Protein AF-A0A7Z9WG13-F1 (afdb_monomer)

pLDDT: mean 84.59, std 17.11, range [40.31, 98.44]

Secondary structure (DSSP, 8-state):
--TTSS-----------HHHHIIIIIS----EEEES-GGG-EEEE-HHHIIIIIHHH-TTGGG-TTSHHHHHHHHHHHHSS-TTTTSSSSS--

Nearest PDB structures (foldseek):
  7t30-assembly1_A  TM=8.009E-01  e=8.908E-02  Acetomicrobium mobile
  8e9h-assembly1_G  TM=7.022E-01  e=6.065E-02  Mycolicibacterium smegmatis MC2 155
  2l6q-assembly1_A  TM=2.398E-01  e=4.731E+00  Lambdavirus lambda

Solvent-accessible surface area (backbone atoms only — not comparable to full-atom values): 5985 Å² total; per-residue (Å²): 133,78,92,72,84,62,87,83,80,89,70,66,66,83,77,81,51,53,44,34,48,41,27,43,72,74,65,63,65,57,27,37,42,78,42,80,60,79,90,69,46,42,78,44,65,42,65,76,47,28,69,68,47,45,78,74,58,57,74,44,47,89,58,36,94,62,50,38,62,54,55,53,50,55,50,46,69,73,68,45,84,71,63,81,72,72,72,71,75,85,80,77,134

Sequence (93 aa):
AEKDKYEKESSFCILCGLCVRYCAEVKKKHAIGFVDRGIRREIAFIPELAATECWKCKECFPLCPTEYLQAAYVLIEALGPSTLEFRSDSRDK

Structure (mmCIF, N/CA/C/O backbone):
data_AF-A0A7Z9WG13-F1
#
_entry.id   AF-A0A7Z9WG13-F1
#
loop_
_atom_site.group_PDB
_atom_site.id
_atom_site.type_symbol
_atom_site.label_atom_id
_atom_site.label_alt_id
_atom_site.label_comp_id
_atom_site.label_asym_id
_atom_site.label_entity_id
_atom_site.label_seq_id
_atom_site.pdbx_PDB_ins_code
_atom_site.Cartn_x
_atom_site.Cartn_y
_atom_site.Cartn_z
_atom_site.occupancy
_atom_site.B_iso_or_equiv
_atom_site.auth_seq_id
_atom_site.auth_comp_id
_atom_site.auth_asym_id
_atom_site.auth_atom_id
_atom_site.pdbx_PDB_model_num
ATOM 1 N N . ALA A 1 1 ? 13.884 -7.146 -36.060 1.00 67.00 1 ALA A N 1
ATOM 2 C CA . ALA A 1 1 ? 13.282 -7.529 -34.769 1.00 67.00 1 ALA A CA 1
ATOM 3 C C . ALA A 1 1 ? 11.960 -6.788 -34.645 1.00 67.00 1 ALA A C 1
ATOM 5 O O . ALA A 1 1 ? 11.977 -5.566 -34.749 1.00 67.00 1 ALA A O 1
ATOM 6 N N . GLU A 1 2 ? 10.837 -7.497 -34.529 1.00 72.56 2 GLU A N 1
ATOM 7 C CA . GLU A 1 2 ? 9.542 -6.860 -34.255 1.00 72.56 2 GLU A CA 1
ATOM 8 C C . GLU A 1 2 ? 9.550 -6.256 -32.849 1.00 72.56 2 GLU A C 1
ATOM 10 O O . GLU A 1 2 ? 10.012 -6.892 -31.901 1.00 72.56 2 GLU A O 1
ATOM 15 N N . LYS A 1 3 ? 9.082 -5.009 -32.737 1.00 68.38 3 LYS A N 1
ATOM 16 C CA . LYS A 1 3 ? 9.144 -4.211 -31.505 1.00 68.38 3 LYS A CA 1
ATOM 17 C C . LYS A 1 3 ? 8.161 -4.666 -30.420 1.00 68.38 3 LYS A C 1
ATOM 19 O O . LYS A 1 3 ? 8.422 -4.389 -29.257 1.00 68.38 3 LYS A O 1
ATOM 24 N N . ASP A 1 4 ? 7.125 -5.421 -30.782 1.00 75.19 4 ASP A N 1
ATOM 25 C CA . ASP A 1 4 ? 5.983 -5.727 -29.905 1.00 75.19 4 ASP A CA 1
ATOM 26 C C . ASP A 1 4 ? 5.801 -7.233 -29.651 1.00 75.19 4 ASP A C 1
ATOM 28 O O . ASP A 1 4 ? 4.706 -7.717 -29.386 1.00 75.19 4 ASP A O 1
ATOM 32 N N . LYS A 1 5 ? 6.891 -8.006 -29.727 1.00 78.38 5 LYS A N 1
ATOM 33 C CA . LYS A 1 5 ? 6.851 -9.459 -29.484 1.00 78.38 5 LYS A CA 1
ATOM 34 C C . LYS A 1 5 ? 6.562 -9.824 -28.015 1.00 78.38 5 LYS A C 1
ATOM 36 O O . LYS A 1 5 ? 6.219 -10.969 -27.732 1.00 78.38 5 LYS A O 1
ATOM 41 N N . TYR A 1 6 ? 6.728 -8.877 -27.090 1.00 76.69 6 TYR A N 1
ATOM 42 C CA . TYR A 1 6 ? 6.513 -9.071 -25.656 1.00 76.69 6 TYR A CA 1
ATOM 43 C C . TYR A 1 6 ? 5.430 -8.129 -25.143 1.00 76.69 6 TYR A C 1
ATOM 45 O O . TYR A 1 6 ? 5.385 -6.959 -25.524 1.00 76.69 6 TYR A O 1
ATOM 53 N N . GLU A 1 7 ? 4.585 -8.649 -24.257 1.00 73.31 7 GLU A N 1
ATOM 54 C CA . GLU A 1 7 ? 3.535 -7.881 -23.600 1.00 73.31 7 GLU A CA 1
ATOM 55 C C . GLU A 1 7 ? 4.163 -6.786 -22.729 1.00 73.31 7 GLU A C 1
ATOM 57 O O . GLU A 1 7 ? 5.089 -7.030 -21.950 1.00 73.31 7 GLU A O 1
ATOM 62 N N . L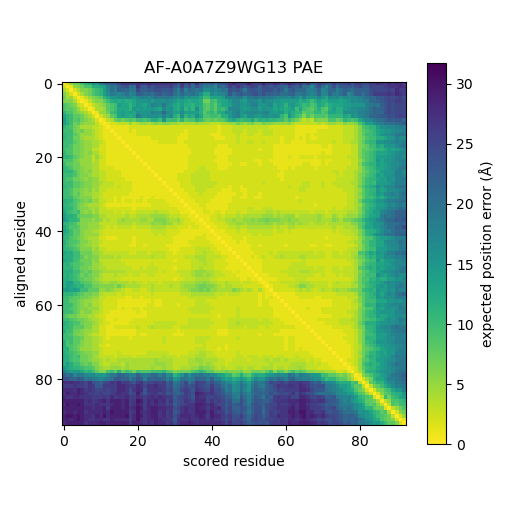YS A 1 8 ? 3.713 -5.545 -22.919 1.00 67.88 8 LYS A N 1
ATOM 63 C CA . LYS A 1 8 ? 4.281 -4.390 -22.231 1.00 67.88 8 LYS A CA 1
ATOM 64 C C . LYS A 1 8 ? 3.599 -4.229 -20.878 1.00 67.88 8 LYS A C 1
ATOM 66 O O . LYS A 1 8 ? 2.528 -3.640 -20.788 1.00 67.88 8 LYS A O 1
ATOM 71 N N . GLU A 1 9 ? 4.233 -4.733 -19.829 1.00 68.81 9 GLU A N 1
ATOM 72 C CA . GLU A 1 9 ? 3.722 -4.601 -18.466 1.00 68.81 9 GLU A CA 1
ATOM 73 C C . GLU A 1 9 ? 4.028 -3.190 -17.934 1.00 68.81 9 GLU A C 1
ATOM 75 O O . GLU A 1 9 ? 5.182 -2.808 -17.734 1.00 68.81 9 GLU A O 1
ATOM 80 N N . SER A 1 10 ? 2.992 -2.364 -17.773 1.00 67.81 10 SER A N 1
ATOM 81 C CA . SER A 1 10 ? 3.113 -0.947 -17.403 1.00 67.81 10 SER A CA 1
ATOM 82 C C . SER A 1 10 ? 2.921 -0.706 -15.903 1.00 67.81 10 SER A C 1
ATOM 84 O O . SER A 1 10 ? 2.225 0.234 -15.514 1.00 67.81 10 SER A O 1
ATOM 86 N N . SER A 1 11 ? 3.498 -1.555 -15.048 1.00 80.75 11 SER A N 1
ATOM 87 C CA . SER A 1 11 ? 3.461 -1.346 -13.597 1.00 80.75 11 SER A CA 1
ATOM 88 C C . SER A 1 11 ? 4.773 -0.726 -13.105 1.00 80.75 11 SER A C 1
ATOM 90 O O . SER A 1 11 ? 5.864 -1.168 -13.456 1.00 80.75 11 SER A O 1
ATOM 92 N N . PHE A 1 12 ? 4.669 0.303 -12.261 1.00 89.88 12 PHE A N 1
ATOM 93 C CA . PHE A 1 12 ? 5.813 0.860 -11.525 1.00 89.88 12 PHE A CA 1
ATOM 94 C C . PHE A 1 12 ? 5.979 0.201 -10.146 1.00 89.88 12 PHE A C 1
ATOM 96 O O . PHE A 1 12 ? 6.764 0.658 -9.312 1.00 89.88 12 PHE A O 1
ATOM 103 N N . CYS A 1 13 ? 5.222 -0.862 -9.859 1.00 94.81 13 CYS A N 1
ATOM 104 C CA . CYS A 1 13 ? 5.341 -1.586 -8.605 1.00 94.81 13 CYS A CA 1
ATOM 105 C C . CYS A 1 13 ? 6.577 -2.486 -8.643 1.00 94.81 13 CYS A C 1
ATOM 107 O O . CYS A 1 13 ? 6.651 -3.419 -9.432 1.00 94.81 13 CYS A O 1
ATOM 109 N N . ILE A 1 14 ? 7.520 -2.271 -7.727 1.00 95.44 14 ILE A N 1
ATOM 110 C CA . ILE A 1 14 ? 8.695 -3.150 -7.579 1.00 95.44 14 ILE A CA 1
ATOM 111 C C . ILE A 1 14 ? 8.446 -4.337 -6.633 1.00 95.44 14 ILE A C 1
ATOM 113 O O . ILE A 1 14 ? 9.387 -4.987 -6.189 1.00 95.44 14 ILE A O 1
ATOM 117 N N . LEU A 1 15 ? 7.186 -4.579 -6.249 1.00 95.94 15 LEU A N 1
ATOM 118 C CA . LEU A 1 15 ? 6.752 -5.707 -5.413 1.00 95.94 15 LEU A CA 1
ATOM 119 C C . LEU A 1 15 ? 7.505 -5.861 -4.073 1.00 95.94 15 LEU A C 1
ATOM 121 O O . LEU A 1 15 ? 7.575 -6.953 -3.514 1.00 95.94 15 LEU A O 1
ATOM 125 N N . CYS A 1 16 ? 8.012 -4.762 -3.501 1.00 97.50 16 CYS A N 1
ATOM 126 C CA . CYS A 1 16 ? 8.762 -4.776 -2.235 1.00 97.50 16 CYS A CA 1
ATOM 127 C C . CYS A 1 16 ? 7.933 -5.221 -1.011 1.00 97.50 16 CYS A C 1
ATOM 129 O O . CYS A 1 16 ? 8.488 -5.573 0.030 1.00 97.50 16 CYS A O 1
ATOM 131 N N . GLY A 1 17 ? 6.599 -5.164 -1.106 1.00 97.25 17 GLY A N 1
ATOM 132 C CA . GLY A 1 17 ? 5.676 -5.634 -0.070 1.00 97.25 17 GLY A CA 1
ATOM 133 C C . GLY A 1 17 ? 5.634 -4.797 1.209 1.00 97.25 17 GLY A C 1
ATOM 134 O O . GLY A 1 17 ? 5.033 -5.237 2.186 1.00 97.25 17 GLY A O 1
ATOM 135 N N . LEU A 1 18 ? 6.241 -3.605 1.236 1.00 98.44 18 LEU A N 1
ATOM 136 C CA . LEU A 1 18 ? 6.208 -2.719 2.408 1.00 98.44 18 LEU A CA 1
ATOM 137 C C . LEU A 1 18 ? 4.775 -2.327 2.791 1.00 98.44 18 LEU A C 1
ATOM 139 O O . LEU A 1 18 ? 4.410 -2.420 3.959 1.00 98.44 18 LEU A O 1
ATOM 143 N N . CYS A 1 19 ? 3.944 -1.976 1.810 1.00 98.06 19 CYS A N 1
ATOM 144 C CA . CYS A 1 19 ? 2.544 -1.622 2.035 1.00 98.06 19 CYS A CA 1
ATOM 145 C C . CYS A 1 19 ? 1.704 -2.794 2.563 1.00 98.06 19 CYS A C 1
ATOM 147 O O . CYS A 1 19 ? 0.968 -2.633 3.535 1.00 98.06 19 CYS A O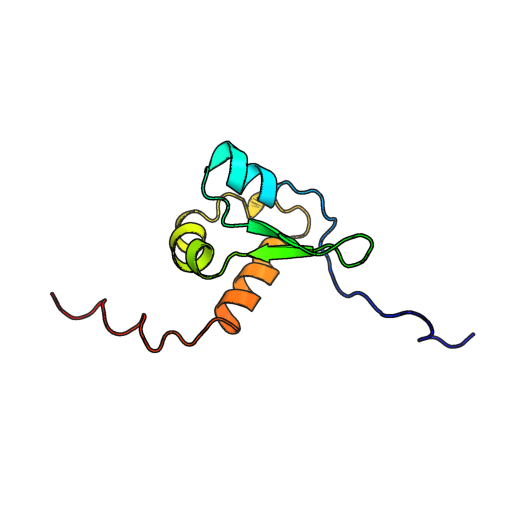 1
ATOM 149 N N . VAL A 1 20 ? 1.874 -3.982 1.972 1.00 98.19 20 VAL A N 1
ATOM 150 C CA . VAL A 1 20 ? 1.182 -5.216 2.372 1.00 98.19 20 VAL A CA 1
ATOM 151 C C . VAL A 1 20 ? 1.561 -5.598 3.803 1.00 98.19 20 VAL A C 1
ATOM 153 O O . VAL A 1 20 ? 0.681 -5.782 4.642 1.00 98.19 20 VAL A O 1
ATOM 156 N N . ARG A 1 21 ? 2.865 -5.645 4.116 1.00 98.44 21 ARG A N 1
ATOM 157 C CA . ARG A 1 21 ? 3.347 -5.959 5.470 1.00 98.44 21 ARG A CA 1
ATOM 158 C C . ARG A 1 21 ? 2.880 -4.937 6.490 1.00 98.44 21 ARG A C 1
ATOM 160 O O . ARG A 1 21 ? 2.366 -5.323 7.528 1.00 98.44 21 ARG A O 1
ATOM 167 N N . TYR A 1 22 ? 2.974 -3.645 6.190 1.00 98.44 22 TYR A N 1
ATOM 168 C CA . TYR A 1 22 ? 2.495 -2.607 7.100 1.00 98.44 22 TYR A CA 1
ATOM 169 C C . TYR A 1 22 ? 0.994 -2.753 7.398 1.00 98.44 22 TYR A C 1
ATOM 171 O O . TYR A 1 22 ? 0.565 -2.685 8.552 1.00 98.44 22 TYR A O 1
ATOM 179 N N . CYS A 1 23 ? 0.185 -2.999 6.364 1.00 98.06 23 CYS A N 1
ATOM 180 C CA . CYS A 1 23 ? -1.257 -3.168 6.515 1.00 98.06 23 CYS A CA 1
ATOM 181 C C . CYS A 1 23 ? -1.621 -4.407 7.355 1.00 98.06 23 CYS A C 1
ATOM 183 O O . CYS A 1 23 ? -2.570 -4.364 8.145 1.00 98.06 23 CYS A O 1
ATOM 185 N N . ALA A 1 24 ? -0.859 -5.493 7.211 1.00 98.06 24 ALA A N 1
ATOM 186 C CA . ALA A 1 24 ? -1.064 -6.744 7.937 1.00 98.06 24 ALA A CA 1
ATOM 187 C C . ALA A 1 24 ? -0.502 -6.712 9.370 1.00 98.06 24 ALA A C 1
ATOM 189 O O . ALA A 1 24 ? -1.189 -7.081 10.314 1.00 98.06 24 ALA A O 1
ATOM 190 N N . GLU A 1 25 ? 0.733 -6.257 9.551 1.00 98.19 25 GLU A N 1
ATOM 191 C CA . GLU A 1 25 ? 1.476 -6.401 10.807 1.00 98.19 25 GLU A CA 1
ATOM 192 C C . GLU A 1 25 ? 1.266 -5.207 11.746 1.00 98.19 25 GLU A C 1
ATOM 194 O O . GLU A 1 25 ? 1.041 -5.391 12.942 1.00 98.19 25 GLU A O 1
ATOM 199 N N . VAL A 1 26 ? 1.293 -3.981 11.208 1.00 97.38 26 VAL A N 1
ATOM 200 C CA . VAL A 1 26 ? 1.168 -2.751 12.008 1.00 97.38 26 VAL A CA 1
ATOM 201 C C . VAL A 1 26 ? -0.297 -2.392 12.208 1.00 97.38 26 VAL A C 1
ATOM 203 O O . VAL A 1 26 ? -0.742 -2.183 13.335 1.00 97.38 26 VAL A O 1
ATOM 206 N N . LYS A 1 27 ? -1.068 -2.330 11.116 1.00 96.56 27 LYS A N 1
ATOM 207 C CA . LYS A 1 27 ? -2.480 -1.924 11.179 1.00 96.56 27 LYS A CA 1
ATOM 208 C C . LYS A 1 27 ? -3.432 -3.070 11.481 1.00 96.56 27 LYS A C 1
ATOM 210 O O . LYS A 1 27 ? -4.518 -2.805 11.990 1.00 96.56 27 LYS A O 1
ATOM 215 N N . LYS A 1 28 ? -3.039 -4.318 11.196 1.00 96.81 28 LYS A N 1
ATOM 216 C CA . LYS A 1 28 ? -3.883 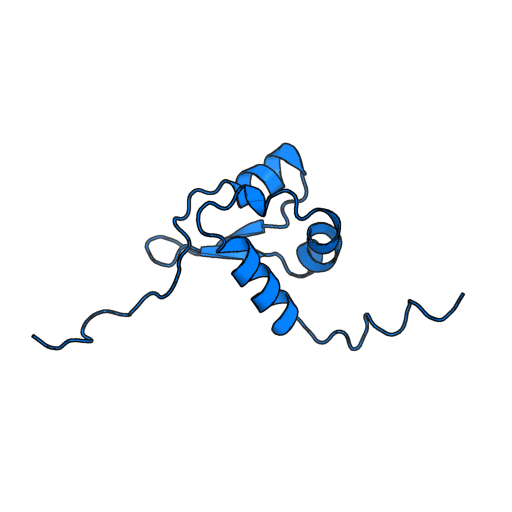-5.515 11.365 1.00 96.81 28 LYS A CA 1
ATOM 217 C C . LYS A 1 28 ? -5.233 -5.394 10.650 1.00 96.81 28 LYS A C 1
ATOM 219 O O . LYS A 1 28 ? -6.249 -5.877 11.139 1.00 96.81 28 LYS A O 1
ATOM 224 N N . LYS A 1 29 ? -5.248 -4.701 9.505 1.00 96.12 29 LYS A N 1
ATOM 225 C CA . LYS A 1 29 ? -6.459 -4.464 8.700 1.00 96.12 29 LYS A CA 1
ATOM 226 C C . LYS A 1 29 ? -6.540 -5.358 7.477 1.00 96.12 29 LYS A C 1
ATOM 228 O O . LYS A 1 29 ? -7.637 -5.623 7.013 1.00 96.12 29 LYS A O 1
ATOM 233 N N . HIS A 1 30 ? -5.395 -5.808 6.959 1.00 96.25 30 HIS A N 1
ATOM 234 C CA . HIS A 1 30 ? -5.326 -6.680 5.781 1.00 96.25 30 HIS A CA 1
ATOM 235 C C . HIS A 1 30 ? -6.073 -6.135 4.546 1.00 96.25 30 HIS A C 1
ATOM 237 O O . HIS A 1 30 ? -6.485 -6.901 3.686 1.00 96.25 30 HIS A O 1
ATOM 243 N N . ALA A 1 31 ? -6.216 -4.810 4.427 1.00 96.62 31 ALA A N 1
ATOM 244 C CA . ALA A 1 31 ? -6.908 -4.165 3.310 1.00 96.62 31 ALA A CA 1
ATOM 245 C C . ALA A 1 31 ? -6.116 -4.212 1.988 1.00 96.62 31 ALA A C 1
ATOM 247 O O . ALA A 1 31 ? -6.682 -3.964 0.927 1.00 96.62 31 ALA A O 1
ATOM 248 N N . ILE A 1 32 ? -4.813 -4.510 2.047 1.00 96.81 32 ILE A N 1
ATOM 249 C CA . ILE A 1 32 ? -3.906 -4.570 0.894 1.00 96.81 32 ILE A CA 1
ATOM 250 C C . ILE A 1 32 ? -3.218 -5.933 0.895 1.00 96.81 32 ILE A C 1
ATOM 252 O O . ILE A 1 32 ? -2.670 -6.352 1.918 1.00 96.81 32 ILE A O 1
ATOM 256 N N . GLY A 1 33 ? -3.202 -6.600 -0.256 1.00 96.81 33 GLY A N 1
ATOM 257 C CA . GLY A 1 33 ? -2.580 -7.908 -0.439 1.00 96.81 33 GLY A CA 1
ATOM 258 C C . GLY A 1 33 ? -1.856 -8.031 -1.774 1.00 96.81 33 GLY A C 1
ATOM 259 O O . GLY A 1 33 ? -1.911 -7.133 -2.610 1.00 96.81 33 GLY A O 1
ATOM 260 N N . PHE A 1 34 ? -1.170 -9.157 -1.961 1.00 96.94 34 PHE A N 1
ATOM 261 C CA . PHE A 1 34 ? -0.691 -9.569 -3.277 1.00 96.94 34 PHE A CA 1
ATOM 262 C C . PHE A 1 34 ? -1.703 -10.511 -3.918 1.00 96.94 34 PHE A C 1
ATOM 264 O O . PHE A 1 34 ? -2.183 -11.432 -3.255 1.00 96.94 34 PHE A O 1
ATOM 271 N N . VAL A 1 35 ? -1.961 -10.309 -5.203 1.00 95.31 35 VAL A N 1
ATOM 272 C CA . VAL A 1 35 ? -2.755 -11.209 -6.043 1.00 95.31 35 VAL A CA 1
ATOM 273 C C . VAL A 1 35 ? -1.891 -11.751 -7.178 1.00 95.31 35 VAL A C 1
ATOM 275 O O . VAL A 1 35 ? -0.766 -11.291 -7.394 1.00 95.31 35 VAL A O 1
ATOM 278 N N . ASP A 1 36 ? -2.403 -12.777 -7.855 1.00 94.19 36 ASP A N 1
ATOM 279 C CA . ASP A 1 36 ? -1.707 -13.476 -8.933 1.00 94.19 36 ASP A CA 1
ATOM 280 C C . ASP A 1 36 ? -0.344 -14.079 -8.541 1.00 94.19 36 ASP A C 1
ATOM 282 O O . ASP A 1 36 ? -0.003 -1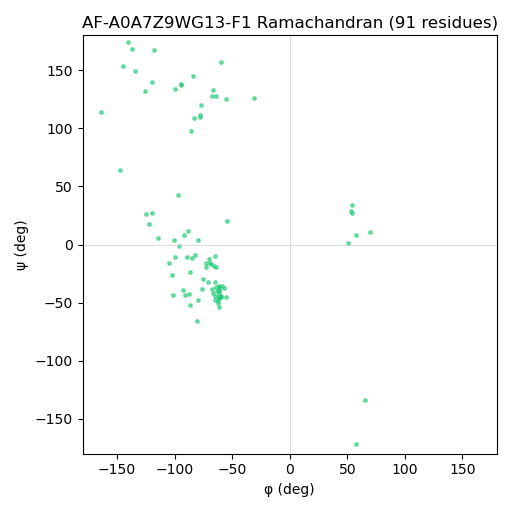4.251 -7.364 1.00 94.19 36 ASP A O 1
ATOM 286 N N . ARG A 1 37 ? 0.400 -14.568 -9.541 1.00 91.44 37 ARG A N 1
ATOM 287 C CA . ARG A 1 37 ? 1.657 -15.309 -9.366 1.00 91.44 37 ARG A CA 1
ATOM 288 C C . ARG A 1 37 ? 2.651 -15.002 -10.482 1.00 91.44 37 ARG A C 1
ATOM 290 O O . ARG A 1 37 ? 2.271 -14.737 -11.620 1.00 91.44 37 ARG A O 1
ATOM 297 N N . GLY A 1 38 ? 3.936 -15.153 -10.162 1.00 89.25 38 GLY A N 1
ATOM 298 C CA . GLY A 1 38 ? 5.025 -14.978 -11.122 1.00 89.25 38 GLY A CA 1
ATOM 299 C C . GLY A 1 38 ? 5.120 -13.532 -11.601 1.00 89.25 38 GLY A C 1
ATOM 300 O O . GLY A 1 38 ? 5.066 -12.618 -10.784 1.00 89.25 38 GLY A O 1
ATOM 301 N N . ILE A 1 39 ? 5.250 -13.353 -12.916 1.00 85.81 39 ILE A N 1
ATOM 302 C CA . ILE A 1 39 ? 5.364 -12.034 -13.555 1.00 85.81 39 ILE A CA 1
ATOM 303 C C . ILE A 1 39 ? 4.097 -11.187 -13.383 1.00 85.81 39 ILE A C 1
ATOM 305 O O . ILE A 1 39 ? 4.200 -9.995 -13.151 1.00 85.81 39 ILE A O 1
ATOM 309 N N . ARG A 1 40 ? 2.921 -11.828 -13.336 1.00 88.56 40 ARG A N 1
ATOM 310 C CA . ARG A 1 40 ? 1.622 -11.152 -13.190 1.00 88.56 40 ARG A CA 1
ATOM 311 C C . ARG A 1 40 ? 1.298 -10.740 -11.756 1.00 88.56 40 ARG A C 1
ATOM 313 O O . ARG A 1 40 ? 0.180 -10.339 -11.471 1.00 88.56 40 ARG A O 1
ATOM 320 N N . ARG A 1 41 ? 2.222 -10.944 -10.814 1.00 92.69 41 ARG A N 1
ATOM 321 C CA . ARG A 1 41 ? 1.971 -10.638 -9.407 1.00 92.69 41 ARG A CA 1
ATOM 322 C C . ARG A 1 41 ? 1.839 -9.131 -9.239 1.00 92.69 41 ARG A C 1
ATOM 324 O O . ARG A 1 41 ? 2.767 -8.396 -9.555 1.00 92.69 41 ARG A O 1
ATOM 331 N N . GLU A 1 42 ? 0.756 -8.696 -8.616 1.00 93.88 42 GLU A N 1
ATOM 332 C CA . GLU A 1 42 ? 0.516 -7.287 -8.322 1.00 93.88 42 GLU A CA 1
ATOM 333 C C . GLU A 1 42 ? -0.040 -7.091 -6.912 1.00 93.88 42 GLU A C 1
ATOM 335 O O . GLU A 1 42 ? -0.386 -8.048 -6.210 1.00 93.88 42 GLU A O 1
ATOM 340 N N . ILE A 1 43 ? -0.069 -5.837 -6.463 1.00 95.75 43 ILE A N 1
ATOM 341 C CA . ILE A 1 43 ? -0.808 -5.480 -5.256 1.00 95.75 43 ILE A CA 1
ATOM 342 C C . ILE A 1 43 ? -2.275 -5.244 -5.611 1.00 95.75 43 ILE A C 1
ATOM 344 O O . ILE A 1 43 ? -2.577 -4.668 -6.650 1.00 95.75 43 ILE A O 1
ATOM 348 N N . ALA A 1 44 ? -3.175 -5.614 -4.711 1.00 95.00 44 ALA A N 1
ATOM 349 C CA . ALA A 1 44 ? -4.589 -5.297 -4.820 1.00 95.00 44 ALA A CA 1
ATOM 350 C C . ALA A 1 44 ? -5.125 -4.798 -3.481 1.00 95.00 44 ALA A C 1
ATOM 352 O O . ALA A 1 44 ? -4.660 -5.203 -2.409 1.00 95.00 44 ALA A O 1
ATOM 353 N N . PHE A 1 45 ? -6.121 -3.923 -3.560 1.00 94.69 45 PHE A N 1
ATOM 354 C CA . PHE A 1 45 ? -6.910 -3.509 -2.412 1.00 94.69 45 PHE A CA 1
ATOM 355 C C . PHE A 1 45 ? -8.167 -4.368 -2.341 1.00 94.69 45 PHE A C 1
ATOM 357 O O . PHE A 1 45 ? -8.809 -4.608 -3.361 1.00 94.69 45 PHE A O 1
ATOM 364 N N . ILE A 1 46 ? -8.539 -4.802 -1.139 1.00 92.75 46 ILE A N 1
ATOM 365 C CA . ILE A 1 46 ? -9.842 -5.424 -0.896 1.00 92.75 46 ILE A CA 1
ATOM 366 C C . ILE A 1 46 ? -10.864 -4.281 -0.824 1.00 92.75 46 ILE A C 1
ATOM 368 O O . ILE A 1 46 ? -10.786 -3.510 0.133 1.00 92.75 46 ILE A O 1
ATOM 372 N N . PRO A 1 47 ? -11.795 -4.129 -1.787 1.00 88.75 47 PRO A N 1
ATOM 373 C CA . PRO A 1 47 ? -12.582 -2.899 -1.932 1.00 88.75 47 PRO A CA 1
ATOM 374 C C . PRO A 1 47 ? -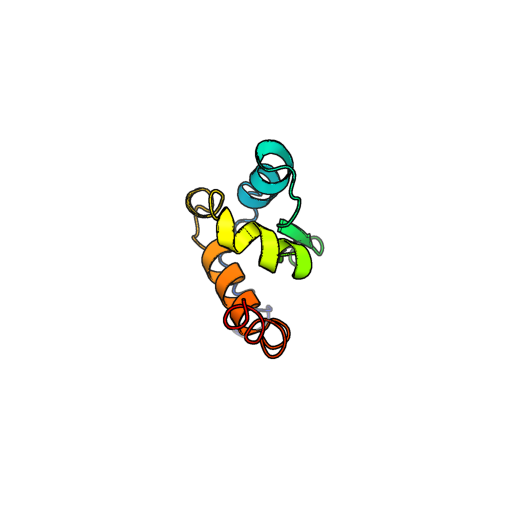13.348 -2.491 -0.669 1.00 88.75 47 PRO A C 1
ATOM 376 O O . PRO A 1 47 ? -13.267 -1.343 -0.242 1.00 88.75 47 PRO A O 1
ATOM 379 N N . GLU A 1 48 ? -14.018 -3.444 -0.021 1.00 87.94 48 GLU A N 1
ATOM 380 C CA . GLU A 1 48 ? -14.815 -3.218 1.194 1.00 87.94 48 GLU A CA 1
ATOM 381 C C . GLU A 1 48 ? -13.963 -2.701 2.368 1.00 87.94 48 GLU A C 1
ATOM 383 O O . GLU A 1 48 ? -14.338 -1.765 3.081 1.00 87.94 48 GLU A O 1
ATOM 388 N N . LEU A 1 49 ? -12.773 -3.279 2.547 1.00 91.62 49 LEU A N 1
ATOM 389 C CA . LEU A 1 49 ? -11.838 -2.870 3.594 1.00 91.62 49 LEU A CA 1
ATOM 390 C C . LEU A 1 49 ? -11.131 -1.567 3.231 1.00 91.62 49 LEU A C 1
ATOM 392 O O . LEU A 1 49 ? -10.911 -0.719 4.089 1.00 91.62 49 LEU A O 1
ATOM 396 N N . ALA A 1 50 ? -10.775 -1.373 1.966 1.00 91.62 50 ALA A N 1
ATOM 397 C CA . ALA A 1 50 ? -10.087 -0.172 1.523 1.00 91.62 50 ALA A CA 1
ATOM 398 C C . ALA A 1 50 ? -10.977 1.074 1.631 1.00 91.62 50 ALA A C 1
ATOM 400 O O . ALA A 1 50 ? -10.519 2.097 2.144 1.00 91.62 50 ALA A O 1
ATOM 401 N N . ALA A 1 51 ? -12.255 0.963 1.261 1.00 88.62 51 ALA A N 1
ATOM 402 C CA . ALA A 1 51 ? -13.227 2.049 1.386 1.00 88.62 51 ALA A CA 1
ATOM 403 C C . ALA A 1 51 ? -13.384 2.532 2.841 1.00 88.62 51 ALA A C 1
ATOM 405 O O . ALA A 1 51 ? -13.552 3.722 3.104 1.00 88.62 51 ALA A O 1
ATOM 406 N N . THR A 1 52 ? -13.292 1.617 3.809 1.00 89.19 52 THR A N 1
ATOM 407 C CA . THR A 1 52 ? -13.513 1.913 5.233 1.00 89.19 52 THR A CA 1
ATOM 408 C C . THR A 1 52 ? -12.232 2.274 5.992 1.00 89.19 52 THR A C 1
ATOM 410 O O . THR A 1 52 ? -12.240 3.182 6.832 1.00 89.19 52 THR A O 1
ATOM 413 N N . GLU A 1 53 ? -11.126 1.591 5.697 1.00 93.00 53 GLU A N 1
ATOM 414 C CA . GLU A 1 53 ? -9.866 1.672 6.442 1.00 93.00 53 GLU A CA 1
ATOM 415 C C . GLU A 1 53 ? -8.822 2.556 5.748 1.00 93.00 53 GLU A C 1
ATOM 417 O O . GLU A 1 53 ? -8.158 3.375 6.398 1.00 93.00 53 GLU A O 1
ATOM 422 N N . CYS A 1 54 ? -8.660 2.426 4.426 1.00 93.00 54 CYS A N 1
ATOM 423 C CA . CYS A 1 54 ? -7.590 3.115 3.700 1.00 93.00 54 CYS A CA 1
ATOM 424 C C . CYS A 1 54 ? -7.839 4.620 3.599 1.00 93.00 54 CYS A C 1
ATOM 426 O O . CYS A 1 54 ? -6.870 5.371 3.697 1.00 93.00 54 CYS A O 1
ATOM 428 N N . TRP A 1 55 ? -9.099 5.071 3.516 1.00 88.31 55 TRP A N 1
ATOM 429 C CA . TRP A 1 55 ? -9.441 6.501 3.537 1.00 88.31 55 TRP A CA 1
ATOM 430 C C . TRP A 1 55 ? -8.922 7.219 4.794 1.00 88.31 55 TRP A C 1
ATOM 432 O O . TRP A 1 55 ? -8.462 8.361 4.712 1.00 88.31 55 TRP A O 1
ATOM 442 N N . LYS A 1 56 ? -8.967 6.535 5.946 1.00 89.69 56 LYS A N 1
ATOM 443 C CA . LYS A 1 56 ? -8.617 7.087 7.264 1.00 89.69 56 LYS A CA 1
ATOM 444 C C . LYS A 1 56 ? -7.131 6.957 7.581 1.00 89.69 56 LYS A C 1
ATOM 446 O O . LYS A 1 56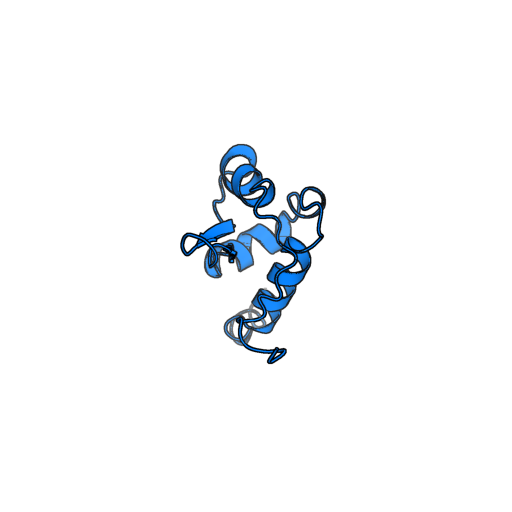 ? -6.545 7.881 8.127 1.00 89.69 56 LYS A O 1
ATOM 451 N N . CYS A 1 57 ? -6.536 5.805 7.268 1.00 94.00 57 CYS A N 1
ATOM 452 C CA . CYS A 1 57 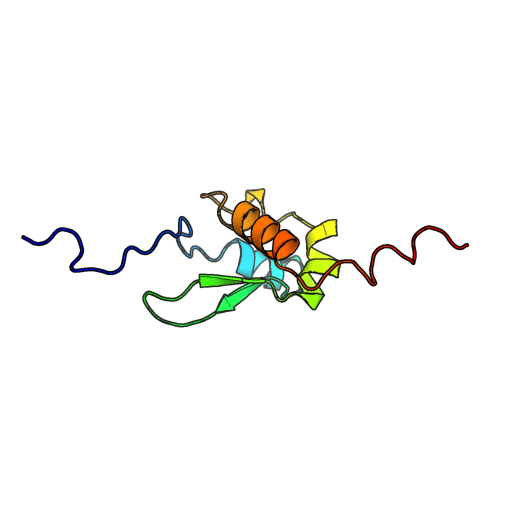? -5.170 5.481 7.667 1.00 94.00 57 CYS A CA 1
ATOM 453 C C . CYS A 1 57 ? -4.134 6.136 6.746 1.00 94.00 57 CYS A C 1
ATOM 455 O O . CYS A 1 57 ? -3.357 6.961 7.200 1.00 94.00 57 CYS A O 1
ATOM 457 N N . LYS A 1 58 ? -4.065 5.747 5.464 1.00 94.38 58 LYS A N 1
ATOM 458 C CA . LYS A 1 58 ? -3.049 6.188 4.470 1.00 94.38 58 LYS A CA 1
ATOM 459 C C . LYS A 1 58 ? -1.567 6.091 4.896 1.00 94.38 58 LYS A C 1
ATOM 461 O O . LYS A 1 58 ? -0.683 6.387 4.105 1.00 94.38 58 LYS A O 1
ATOM 466 N N . GLU A 1 59 ? -1.254 5.597 6.091 1.00 96.75 59 GLU A N 1
ATOM 467 C CA . GLU A 1 59 ? 0.108 5.583 6.649 1.00 96.75 59 GLU A CA 1
ATOM 468 C C . GLU A 1 59 ? 1.113 4.693 5.893 1.00 96.75 59 GLU A C 1
ATOM 470 O O . GLU A 1 59 ? 2.317 4.894 6.020 1.00 96.75 59 GLU A O 1
ATOM 475 N N . CYS A 1 60 ? 0.658 3.739 5.070 1.00 97.31 60 CYS A N 1
ATOM 4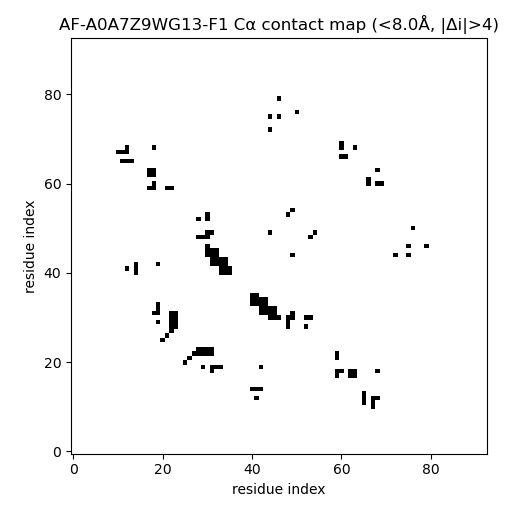76 C CA . CYS A 1 60 ? 1.554 2.952 4.212 1.00 97.31 60 CYS A CA 1
ATOM 477 C C . CYS A 1 60 ? 1.938 3.643 2.895 1.00 97.31 60 CYS A C 1
ATOM 479 O O . CYS A 1 60 ? 2.818 3.145 2.196 1.00 97.31 60 CYS A O 1
ATOM 481 N N . PHE A 1 61 ? 1.306 4.768 2.548 1.00 96.75 61 PHE A N 1
ATOM 482 C CA . PHE A 1 61 ? 1.576 5.508 1.311 1.00 96.75 61 PHE A CA 1
ATOM 483 C C . PHE A 1 61 ? 3.025 6.010 1.250 1.00 96.75 61 PHE A C 1
ATOM 485 O O . PHE A 1 61 ? 3.728 5.610 0.322 1.00 96.75 61 PHE A O 1
ATOM 492 N N . PRO A 1 62 ? 3.550 6.742 2.256 1.00 97.38 62 PRO A N 1
ATOM 493 C CA . PRO A 1 62 ? 4.949 7.184 2.236 1.00 97.38 62 PRO A CA 1
ATOM 494 C C . PRO A 1 62 ? 5.966 6.031 2.307 1.00 97.38 62 PRO A C 1
ATOM 496 O O . PRO A 1 62 ? 7.159 6.255 2.133 1.00 97.38 62 PRO A O 1
ATOM 499 N N . LEU A 1 63 ? 5.522 4.796 2.572 1.00 97.44 63 LEU A N 1
ATOM 500 C CA . LEU A 1 63 ? 6.382 3.610 2.553 1.00 97.44 63 LEU A CA 1
ATOM 501 C C . LEU A 1 63 ? 6.530 3.012 1.148 1.00 97.44 63 LEU A C 1
ATOM 503 O O . LEU A 1 63 ? 7.344 2.108 0.963 1.00 97.44 63 LEU A O 1
ATOM 507 N N . CYS A 1 64 ? 5.725 3.443 0.172 1.00 97.56 64 CYS A N 1
ATOM 508 C CA . CYS A 1 64 ? 5.821 2.974 -1.203 1.00 97.56 64 CYS A CA 1
ATOM 509 C C . CYS A 1 64 ? 6.919 3.754 -1.945 1.00 97.56 64 CYS A C 1
ATOM 511 O O . CYS A 1 64 ? 6.702 4.912 -2.284 1.00 97.56 64 CYS A O 1
ATOM 513 N N . PRO A 1 65 ? 8.074 3.140 -2.268 1.00 96.75 65 PRO A N 1
ATOM 514 C CA . PRO A 1 65 ? 9.209 3.870 -2.838 1.00 96.75 65 PRO A CA 1
ATOM 515 C C . PRO A 1 65 ? 8.983 4.348 -4.280 1.00 96.75 65 PRO A C 1
ATOM 517 O O . PRO A 1 65 ? 9.784 5.120 -4.795 1.00 96.75 65 PRO A O 1
ATOM 520 N N . THR A 1 66 ? 7.938 3.857 -4.951 1.00 96.31 66 THR A N 1
ATOM 521 C CA . THR A 1 66 ? 7.621 4.195 -6.345 1.00 96.31 66 THR A CA 1
ATOM 522 C C . THR A 1 66 ? 6.310 4.955 -6.499 1.00 96.31 66 THR A C 1
ATOM 524 O O . THR A 1 66 ? 5.863 5.148 -7.625 1.00 96.31 66 THR A O 1
ATOM 527 N N . GLU A 1 67 ? 5.660 5.333 -5.391 1.00 95.81 67 GLU A N 1
ATOM 528 C CA . GLU A 1 67 ? 4.335 5.979 -5.379 1.00 95.81 67 GLU A CA 1
ATOM 529 C C . GLU A 1 67 ? 3.216 5.161 -6.069 1.00 95.81 67 GLU A C 1
ATOM 531 O O . GLU A 1 67 ? 2.088 5.627 -6.238 1.00 95.81 67 GLU A O 1
ATOM 536 N N . TYR A 1 68 ? 3.492 3.906 -6.448 1.00 96.62 68 TYR A N 1
ATOM 537 C CA . TYR A 1 68 ? 2.537 3.046 -7.149 1.00 96.62 68 TYR A CA 1
ATOM 538 C C . TYR A 1 68 ? 1.283 2.779 -6.312 1.00 96.62 68 TYR A C 1
ATOM 540 O O . TYR A 1 68 ? 0.181 2.713 -6.850 1.00 96.62 68 TYR A O 1
ATOM 548 N N . LEU A 1 69 ? 1.433 2.638 -4.992 1.00 96.44 69 LEU A N 1
ATOM 549 C CA . LEU A 1 69 ? 0.316 2.357 -4.090 1.00 96.44 69 LEU A CA 1
ATOM 550 C C . LEU A 1 69 ? -0.735 3.476 -4.114 1.00 96.44 69 LEU A C 1
ATOM 552 O O . LEU A 1 69 ? -1.930 3.196 -4.110 1.00 96.44 69 LEU A O 1
ATOM 556 N N . GLN A 1 70 ? -0.286 4.727 -4.164 1.00 95.12 70 GLN A N 1
ATOM 557 C CA . GLN A 1 70 ? -1.109 5.928 -4.229 1.00 95.12 70 GLN A CA 1
ATOM 558 C C . GLN A 1 70 ? -1.891 5.955 -5.542 1.00 95.12 70 GLN A C 1
ATOM 560 O O . GLN A 1 70 ? -3.106 6.147 -5.535 1.00 95.12 70 GLN A O 1
ATOM 565 N N . ALA A 1 71 ? -1.202 5.709 -6.660 1.00 94.19 71 ALA A N 1
ATOM 566 C CA . ALA A 1 71 ? -1.821 5.644 -7.980 1.00 94.19 71 ALA A CA 1
ATOM 567 C C . ALA A 1 71 ? -2.864 4.517 -8.062 1.00 94.19 71 ALA A C 1
ATOM 569 O O . ALA A 1 71 ? -3.983 4.747 -8.516 1.00 94.19 71 ALA A O 1
ATOM 570 N N . ALA A 1 72 ? -2.530 3.324 -7.560 1.00 93.12 72 ALA A N 1
ATOM 571 C CA . ALA A 1 72 ? -3.439 2.182 -7.511 1.00 93.12 72 ALA A CA 1
ATOM 572 C C . ALA A 1 72 ? -4.668 2.456 -6.628 1.00 93.12 72 ALA A C 1
ATOM 574 O O . ALA A 1 72 ? -5.782 2.106 -7.007 1.00 93.12 72 ALA A O 1
ATOM 575 N N . TYR A 1 73 ? -4.489 3.125 -5.485 1.00 93.44 73 TYR A N 1
ATOM 576 C CA . TYR A 1 73 ? -5.603 3.505 -4.617 1.00 93.44 73 TYR A CA 1
ATOM 577 C C . TYR A 1 73 ? -6.569 4.469 -5.315 1.00 93.44 73 TYR A C 1
ATOM 579 O O . TYR A 1 73 ? -7.770 4.219 -5.342 1.00 93.44 73 TYR A O 1
ATOM 587 N N . VAL A 1 74 ? -6.052 5.533 -5.939 1.00 91.81 74 VAL A N 1
ATOM 588 C CA . VAL A 1 74 ? -6.878 6.504 -6.680 1.00 91.81 74 VAL A CA 1
ATOM 589 C C . VAL A 1 74 ? -7.605 5.842 -7.849 1.00 91.81 74 VAL A C 1
ATOM 591 O O . VAL A 1 74 ? -8.770 6.145 -8.096 1.00 91.81 74 VAL A O 1
ATOM 594 N N . LEU A 1 75 ? -6.944 4.919 -8.551 1.00 89.00 75 LEU A N 1
ATOM 595 C CA . LEU A 1 75 ? -7.568 4.159 -9.630 1.00 89.00 75 LEU A CA 1
ATOM 596 C C . LEU A 1 75 ? -8.749 3.325 -9.120 1.00 89.00 75 LEU A C 1
ATOM 598 O O . LEU A 1 75 ? -9.815 3.343 -9.726 1.00 89.00 75 LEU A O 1
ATOM 602 N N . ILE A 1 76 ? -8.587 2.624 -7.998 1.00 86.81 76 ILE A N 1
ATOM 603 C CA . ILE A 1 76 ? -9.658 1.805 -7.417 1.00 86.81 76 ILE A CA 1
ATOM 604 C C . ILE A 1 76 ? -10.806 2.673 -6.905 1.00 86.81 76 ILE A C 1
ATOM 606 O O . ILE A 1 76 ? -11.957 2.313 -7.111 1.00 86.81 76 ILE A O 1
ATOM 610 N N . GLU A 1 77 ? -10.531 3.832 -6.311 1.00 84.56 77 GLU A N 1
ATOM 611 C CA . GLU A 1 77 ? -11.577 4.793 -5.929 1.00 84.56 77 GLU A CA 1
ATOM 612 C C . GLU A 1 77 ? -12.364 5.301 -7.152 1.00 84.56 77 GLU A C 1
ATOM 614 O O . GLU A 1 77 ? -13.574 5.497 -7.075 1.00 84.56 77 GLU A O 1
ATOM 619 N N . ALA A 1 78 ? -11.702 5.474 -8.301 1.00 85.75 78 ALA A N 1
ATOM 620 C CA . ALA A 1 78 ? -12.353 5.896 -9.542 1.00 85.75 78 ALA A CA 1
ATOM 621 C C . ALA A 1 78 ? -13.165 4.778 -10.225 1.00 85.75 78 ALA A C 1
ATOM 623 O O . ALA A 1 78 ? -14.141 5.071 -10.915 1.00 85.75 78 ALA A O 1
ATOM 624 N N . LEU A 1 79 ? -12.756 3.516 -10.060 1.00 80.94 79 LEU A N 1
ATOM 625 C CA . LEU A 1 79 ? -13.386 2.340 -10.677 1.00 80.94 79 LEU A CA 1
ATOM 626 C C . LEU A 1 79 ? -14.336 1.579 -9.739 1.00 80.94 79 LEU A C 1
ATOM 628 O O . LEU A 1 79 ? -15.038 0.672 -10.188 1.00 80.94 79 LEU A O 1
ATOM 632 N N . GLY A 1 80 ? -14.331 1.903 -8.446 1.00 66.94 80 GLY A N 1
ATOM 633 C CA . GLY A 1 80 ? -15.133 1.240 -7.425 1.00 66.94 80 GLY A CA 1
ATOM 634 C C . GLY A 1 80 ? -16.634 1.346 -7.708 1.00 66.94 80 GLY A C 1
ATOM 635 O O . GLY A 1 80 ? -17.069 2.253 -8.426 1.00 66.94 80 GLY A O 1
ATOM 636 N N . PRO A 1 81 ? -17.450 0.421 -7.162 1.00 52.22 81 PRO A N 1
ATOM 637 C CA . PRO A 1 81 ? -18.892 0.460 -7.347 1.00 52.22 81 PRO A CA 1
ATOM 638 C C . PRO A 1 81 ? -19.389 1.828 -6.894 1.00 52.22 81 PRO A C 1
ATOM 640 O O . PRO A 1 81 ? -19.083 2.279 -5.791 1.00 52.22 81 PRO A O 1
ATOM 643 N N . SER A 1 82 ? -20.094 2.499 -7.801 1.00 49.88 82 SER A N 1
ATOM 644 C CA . SER A 1 82 ? -20.638 3.839 -7.641 1.00 49.88 82 SER A CA 1
ATOM 645 C C . SER A 1 82 ? -21.003 4.159 -6.192 1.00 49.88 82 SER A C 1
ATOM 647 O O . SER A 1 82 ? -21.839 3.491 -5.586 1.00 49.88 82 SER A O 1
ATOM 649 N N . THR A 1 83 ? -20.464 5.268 -5.706 1.00 46.00 83 THR A N 1
ATOM 650 C CA . THR A 1 83 ? -20.865 6.045 -4.525 1.00 46.00 83 THR A CA 1
ATOM 651 C C . THR A 1 83 ? -22.346 6.476 -4.509 1.00 46.00 83 THR A C 1
ATOM 653 O O . THR A 1 83 ? -22.712 7.399 -3.782 1.00 46.00 83 THR A O 1
ATOM 656 N N . LEU A 1 84 ? -23.229 5.818 -5.268 1.00 45.84 84 LEU A N 1
ATOM 657 C CA . LEU A 1 84 ? -24.669 6.061 -5.261 1.00 45.84 84 LEU A CA 1
ATOM 658 C C . LEU A 1 84 ? -25.35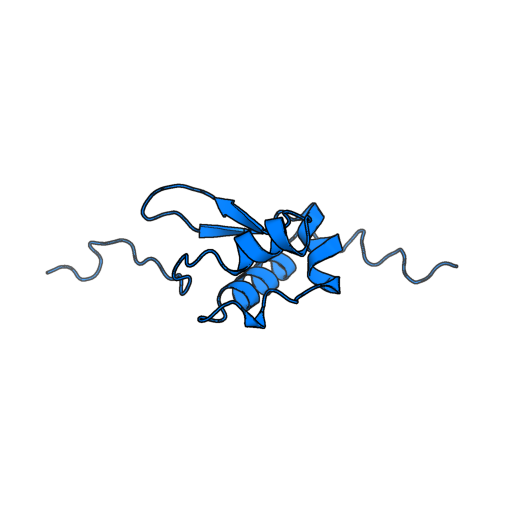3 5.609 -3.962 1.00 45.84 84 LEU A C 1
ATOM 660 O O . LEU A 1 84 ? -26.430 6.118 -3.688 1.00 45.84 84 LEU A O 1
ATOM 664 N N . GLU A 1 85 ? -24.717 4.778 -3.125 1.00 46.62 85 GLU A N 1
ATOM 665 C CA . GLU A 1 85 ? -25.204 4.521 -1.752 1.00 46.62 85 GLU A CA 1
ATOM 666 C C . GLU A 1 85 ? -24.385 5.223 -0.656 1.00 46.62 85 GLU A C 1
ATOM 668 O O . GLU A 1 85 ? -24.865 5.392 0.459 1.00 46.62 85 GLU A O 1
ATOM 673 N N . PHE A 1 86 ? -23.172 5.708 -0.948 1.00 45.28 86 PHE A N 1
ATOM 674 C CA . PHE A 1 86 ? -22.325 6.334 0.082 1.00 45.28 86 PHE A CA 1
ATOM 675 C C . PHE A 1 86 ? -22.543 7.848 0.233 1.00 45.28 86 PHE A C 1
ATOM 677 O O . PHE A 1 86 ? -22.046 8.466 1.172 1.00 45.28 86 PHE A O 1
ATOM 684 N N . ARG A 1 87 ? -23.276 8.482 -0.692 1.00 45.19 87 ARG A N 1
ATOM 685 C CA . ARG A 1 87 ? -23.514 9.936 -0.673 1.00 45.19 87 ARG A CA 1
ATOM 686 C C . ARG A 1 87 ? -24.844 10.346 -0.022 1.00 45.19 87 ARG A C 1
ATOM 688 O O . ARG A 1 87 ? -25.113 11.544 0.076 1.00 45.19 87 ARG A O 1
ATOM 695 N N . SER A 1 88 ? -25.658 9.396 0.435 1.00 45.62 88 SER A N 1
ATOM 696 C CA . SER A 1 88 ? -26.962 9.659 1.063 1.00 45.62 88 SER A CA 1
ATOM 697 C C . SER A 1 88 ? -26.977 9.606 2.593 1.00 45.62 88 SER A C 1
ATOM 699 O O . SER A 1 88 ? -28.047 9.801 3.147 1.00 45.62 88 SER A O 1
ATOM 701 N N . ASP A 1 89 ? -25.847 9.409 3.283 1.00 46.94 89 ASP A N 1
ATOM 702 C CA . ASP A 1 89 ? -25.854 9.261 4.757 1.00 46.94 89 ASP A CA 1
ATOM 703 C C . ASP A 1 89 ? -24.940 10.246 5.509 1.00 46.94 89 ASP A C 1
ATOM 705 O O . ASP A 1 89 ? -24.463 9.994 6.608 1.00 46.94 89 ASP A O 1
ATOM 709 N N . SER A 1 90 ? -24.667 11.413 4.915 1.00 51.91 90 SER A N 1
ATOM 710 C CA . SER A 1 90 ? -23.994 12.521 5.620 1.00 51.91 90 SER A CA 1
ATOM 711 C C . SER A 1 90 ? -24.808 13.820 5.630 1.00 51.91 90 SER A C 1
ATOM 713 O O . SER A 1 90 ? -24.263 14.902 5.848 1.00 51.91 90 SER A O 1
ATOM 715 N N . ARG A 1 91 ? -26.113 13.718 5.354 1.00 53.31 91 ARG A N 1
ATOM 716 C CA . ARG A 1 91 ? -27.130 14.760 5.553 1.00 53.31 91 ARG A CA 1
ATOM 717 C C . ARG A 1 91 ? -28.458 14.090 5.903 1.00 53.31 91 ARG A C 1
ATOM 719 O O . ARG A 1 91 ? -29.387 14.188 5.124 1.00 53.31 91 ARG A O 1
ATOM 726 N N . ASP A 1 92 ? -28.521 13.402 7.034 1.00 47.88 92 ASP A N 1
ATOM 727 C CA . ASP A 1 92 ? -29.738 13.322 7.844 1.00 47.88 92 ASP A CA 1
ATOM 728 C C . ASP A 1 92 ? -29.372 12.813 9.251 1.00 47.88 92 ASP A C 1
ATOM 730 O O . ASP A 1 92 ? -28.958 11.672 9.422 1.00 47.88 92 ASP A O 1
ATOM 734 N N . LYS A 1 93 ? -29.565 13.711 10.230 1.00 40.31 93 LYS A N 1
ATOM 735 C CA . LYS A 1 93 ? -29.297 13.647 11.685 1.00 40.31 93 LYS A CA 1
ATOM 736 C C . LYS A 1 93 ? -27.871 13.870 12.191 1.00 40.31 93 LYS A C 1
ATOM 738 O O . LYS A 1 93 ? -27.023 12.961 12.126 1.00 40.31 93 LYS A O 1
#

Radius of gyration: 16.11 Å; Cα contacts (8 Å, |Δi|>4): 80; chains: 1; bounding box: 43×30×47 Å

Mean predicted aligned error: 8.44 Å

Foldseek 3Di:
DDPPPDDDDPALQPVPCQLQCCCCPVVVQNQKDWDDDDPPIDIDGPLVSCVPPVVPCVVCQVVRPRSRVVVRSVVCVVVPDDCPVVPPPPPDD